Protein AF-A0A4P5WG19-F1 (afdb_monomer_lite)

Structure (mmCIF, N/CA/C/O backbone):
data_AF-A0A4P5WG19-F1
#
_entry.id   AF-A0A4P5WG19-F1
#
loop_
_atom_site.group_PDB
_atom_site.id
_atom_site.type_symbol
_atom_site.label_atom_id
_atom_site.label_alt_id
_atom_site.label_comp_id
_atom_site.label_asym_id
_atom_site.label_entity_id
_atom_site.label_seq_id
_atom_site.pdbx_PDB_ins_code
_atom_site.Cartn_x
_atom_site.Cartn_y
_atom_site.Cartn_z
_atom_site.occupancy
_atom_site.B_iso_or_equiv
_atom_site.auth_seq_id
_atom_site.auth_comp_id
_atom_site.auth_asym_id
_atom_site.auth_atom_id
_atom_site.pdbx_PDB_model_num
ATOM 1 N N . MET A 1 1 ? 30.926 12.205 -54.072 1.00 42.81 1 MET A N 1
ATOM 2 C CA . MET A 1 1 ? 29.839 12.740 -53.222 1.00 42.81 1 MET A CA 1
ATOM 3 C C . MET A 1 1 ? 28.863 11.606 -52.932 1.00 42.81 1 MET A C 1
ATOM 5 O O . MET A 1 1 ? 28.159 11.174 -53.834 1.00 42.81 1 MET A O 1
ATOM 9 N N . LYS A 1 2 ? 28.929 11.021 -51.731 1.00 54.84 2 LYS A N 1
ATOM 10 C CA . LYS A 1 2 ? 28.177 9.813 -51.356 1.00 54.84 2 LYS A CA 1
ATOM 11 C C . LYS A 1 2 ? 26.756 10.248 -50.985 1.00 54.84 2 LYS A C 1
ATOM 13 O O . LYS A 1 2 ? 26.586 10.967 -50.008 1.00 54.84 2 LYS A O 1
ATOM 18 N N . ARG A 1 3 ? 25.770 9.924 -51.824 1.00 61.50 3 ARG A N 1
ATOM 19 C CA . ARG A 1 3 ? 24.352 10.221 -51.578 1.00 61.50 3 ARG A CA 1
ATOM 20 C C . ARG A 1 3 ? 23.899 9.257 -50.487 1.00 61.50 3 ARG A C 1
ATOM 22 O O . ARG A 1 3 ? 23.795 8.066 -50.740 1.00 61.50 3 ARG A O 1
ATOM 29 N N . TRP A 1 4 ? 23.771 9.748 -49.263 1.00 62.88 4 TRP A N 1
ATOM 30 C CA . TRP A 1 4 ? 23.197 8.965 -48.177 1.00 62.88 4 TRP A CA 1
ATOM 31 C C . TRP A 1 4 ? 21.715 8.776 -48.505 1.00 62.88 4 TRP A C 1
ATOM 33 O O . TRP A 1 4 ? 21.042 9.759 -48.824 1.00 62.88 4 TRP A O 1
ATOM 43 N N . ASP A 1 5 ? 21.227 7.537 -48.485 1.00 72.00 5 ASP A N 1
ATOM 44 C CA . ASP A 1 5 ? 19.807 7.236 -48.660 1.00 72.00 5 ASP A CA 1
ATOM 45 C C . ASP A 1 5 ? 19.026 7.866 -47.500 1.00 72.00 5 ASP A C 1
ATOM 47 O O . ASP A 1 5 ? 18.9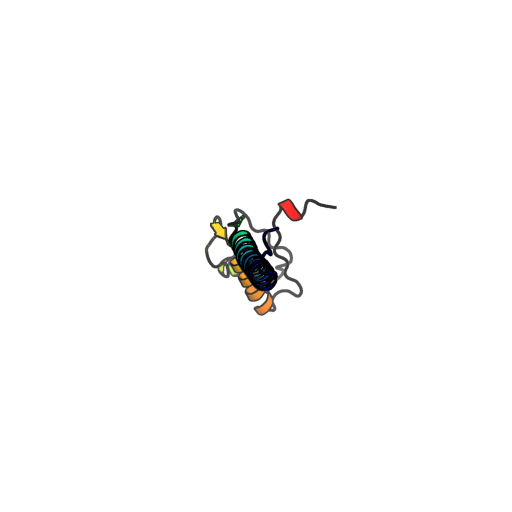17 7.309 -46.406 1.00 72.00 5 ASP A O 1
ATOM 51 N N . LEU A 1 6 ? 18.523 9.081 -47.741 1.00 68.44 6 LEU A N 1
ATOM 52 C CA . LEU A 1 6 ? 17.755 9.907 -46.802 1.00 68.44 6 LEU A CA 1
ATOM 53 C C . LEU A 1 6 ? 16.600 9.124 -46.167 1.00 68.44 6 LEU A C 1
ATOM 55 O O . LEU A 1 6 ? 16.294 9.313 -44.995 1.00 68.44 6 LEU A O 1
ATOM 59 N N . THR A 1 7 ? 16.004 8.201 -46.916 1.00 73.88 7 THR A N 1
ATOM 60 C CA . THR A 1 7 ? 14.947 7.297 -46.454 1.00 73.88 7 THR A CA 1
ATOM 61 C C . THR A 1 7 ? 15.424 6.333 -45.370 1.00 73.88 7 THR A C 1
ATOM 63 O O . THR A 1 7 ? 14.736 6.169 -44.366 1.00 73.88 7 THR A O 1
ATOM 66 N N . GLY A 1 8 ? 16.613 5.743 -45.516 1.00 76.19 8 GLY A N 1
ATOM 67 C CA . GLY A 1 8 ? 17.198 4.863 -44.501 1.00 76.19 8 GLY A CA 1
ATOM 68 C C . GLY A 1 8 ? 17.574 5.619 -43.228 1.00 76.19 8 GLY A C 1
ATOM 69 O O . GLY A 1 8 ? 17.374 5.117 -42.126 1.00 76.19 8 GLY A O 1
ATOM 70 N N . LEU A 1 9 ? 18.047 6.859 -43.378 1.00 79.94 9 LEU A N 1
ATOM 71 C CA . LEU A 1 9 ? 18.400 7.741 -42.263 1.00 79.94 9 LEU A CA 1
ATOM 72 C C . LEU A 1 9 ? 17.168 8.143 -41.439 1.00 79.94 9 LEU A C 1
ATOM 74 O O . LEU A 1 9 ? 17.205 8.101 -40.211 1.00 79.94 9 LEU A O 1
ATOM 78 N N . VAL A 1 10 ? 16.058 8.465 -42.111 1.00 81.19 10 VAL A N 1
ATOM 79 C CA . VAL A 1 10 ? 14.775 8.756 -41.453 1.00 81.19 10 VAL A CA 1
ATOM 80 C C . VAL A 1 10 ? 14.242 7.521 -40.729 1.00 81.19 10 VAL A C 1
ATOM 82 O O . VAL A 1 10 ? 13.840 7.624 -39.573 1.00 81.19 10 VAL A O 1
ATOM 85 N N . PHE A 1 11 ? 14.288 6.346 -41.361 1.00 81.06 11 PHE A N 1
ATOM 86 C CA . PHE A 1 11 ? 13.831 5.105 -40.732 1.00 81.06 11 PHE A CA 1
ATOM 87 C C . PHE A 1 11 ? 14.644 4.774 -39.474 1.00 81.06 11 PHE A C 1
ATOM 89 O O . PHE A 1 11 ? 14.073 4.458 -38.432 1.00 81.06 11 PHE A O 1
ATOM 96 N N . PHE A 1 12 ? 15.970 4.928 -39.541 1.00 82.06 12 PHE A N 1
ATOM 97 C CA . PHE A 1 12 ? 16.851 4.758 -38.386 1.00 82.06 12 PHE A CA 1
ATOM 98 C C . PHE A 1 12 ? 16.543 5.753 -37.269 1.00 82.06 12 PHE A C 1
ATOM 100 O O . PHE A 1 12 ? 16.487 5.349 -36.110 1.00 82.06 12 PHE A O 1
ATOM 107 N N . ALA A 1 13 ? 16.312 7.026 -37.600 1.00 83.75 13 ALA A N 1
ATOM 108 C CA . ALA A 1 13 ? 15.991 8.055 -36.617 1.00 83.75 13 ALA A CA 1
ATOM 109 C C . ALA A 1 13 ? 14.670 7.762 -35.888 1.00 83.75 13 ALA A C 1
ATOM 111 O O . ALA A 1 13 ? 14.618 7.855 -34.663 1.00 83.75 13 ALA A O 1
ATOM 112 N N . VAL A 1 14 ? 13.629 7.343 -36.617 1.00 84.06 14 VAL A N 1
ATOM 113 C CA . VAL A 1 14 ? 12.345 6.955 -36.010 1.00 84.06 14 VAL A CA 1
ATOM 114 C C . VAL A 1 14 ? 12.513 5.714 -35.135 1.00 84.06 14 VAL A C 1
ATOM 116 O O . VAL A 1 14 ? 12.040 5.704 -34.002 1.00 84.06 14 VAL A O 1
ATOM 119 N N . SER A 1 15 ? 13.242 4.699 -35.606 1.00 82.44 15 SER A N 1
ATOM 120 C CA . SER A 1 15 ? 13.474 3.478 -34.828 1.00 82.44 15 SER A CA 1
ATOM 121 C C . SER A 1 15 ? 14.252 3.752 -33.537 1.00 82.44 15 SER A C 1
ATOM 123 O O . SER A 1 15 ? 13.904 3.207 -32.491 1.00 82.44 15 SER A O 1
ATOM 125 N N . LEU A 1 16 ? 15.266 4.624 -33.585 1.00 84.62 16 LEU A N 1
ATOM 126 C CA . LEU A 1 16 ? 16.020 5.071 -32.409 1.00 84.62 16 LEU A CA 1
ATOM 127 C C . LEU A 1 16 ? 15.135 5.836 -31.426 1.00 84.62 16 LEU A C 1
ATOM 129 O O . LEU A 1 16 ? 15.219 5.607 -30.221 1.00 84.62 16 LEU A O 1
ATOM 133 N N . PHE A 1 17 ? 14.268 6.711 -31.935 1.00 83.44 17 PHE A N 1
ATOM 134 C CA . PHE A 1 17 ? 13.350 7.483 -31.107 1.00 83.44 17 PHE A CA 1
ATOM 135 C C . PHE A 1 17 ? 12.326 6.584 -30.402 1.00 83.44 17 PHE A C 1
ATOM 137 O O . PHE A 1 17 ? 12.104 6.721 -29.200 1.00 83.44 17 PHE A O 1
ATOM 144 N N . SER A 1 18 ? 11.761 5.605 -31.111 1.00 79.25 18 SER A N 1
ATOM 145 C CA . SER A 1 18 ? 10.862 4.614 -30.516 1.00 79.25 18 SER A CA 1
ATOM 146 C C . SER A 1 18 ? 11.571 3.720 -2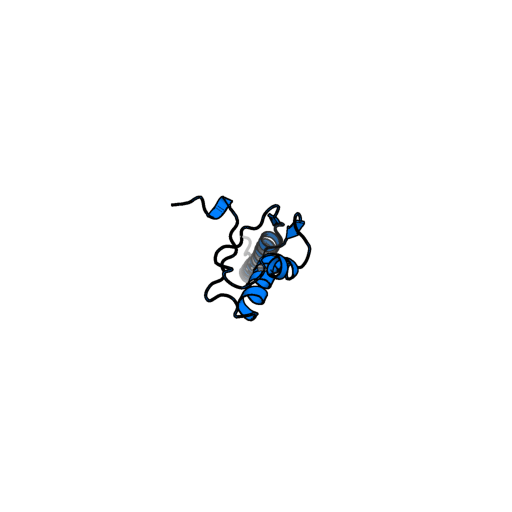9.495 1.00 79.25 18 SER A C 1
ATOM 148 O O . SER A 1 18 ? 11.007 3.466 -28.432 1.00 79.25 18 SER A O 1
ATOM 150 N N . LEU A 1 19 ? 12.809 3.281 -29.765 1.00 82.19 19 LEU A N 1
ATOM 151 C CA . LEU A 1 19 ? 13.593 2.510 -28.792 1.00 82.19 19 LEU A CA 1
ATOM 152 C C . LEU A 1 19 ? 13.883 3.316 -27.520 1.00 82.19 19 LEU A C 1
ATOM 154 O O . LEU A 1 19 ? 13.791 2.773 -26.421 1.00 82.19 19 LEU A O 1
ATOM 158 N N . TRP A 1 20 ? 14.205 4.605 -27.656 1.00 81.94 20 TRP A N 1
ATOM 159 C CA . TRP A 1 20 ? 14.412 5.486 -26.508 1.00 81.94 20 TRP A CA 1
ATOM 160 C C . TRP A 1 20 ? 13.124 5.619 -25.688 1.00 81.94 20 TRP A C 1
ATOM 162 O O . TRP A 1 20 ? 13.153 5.453 -24.471 1.00 81.94 20 TRP A O 1
ATOM 172 N N . PHE A 1 21 ? 11.979 5.831 -26.339 1.00 79.19 21 PHE A N 1
ATOM 173 C CA . PHE A 1 21 ? 10.702 5.978 -25.641 1.00 79.19 21 PHE A CA 1
ATOM 174 C C . PHE A 1 21 ? 10.344 4.739 -24.800 1.00 79.19 21 PHE A C 1
ATOM 176 O O . PHE A 1 21 ? 9.954 4.871 -23.643 1.00 79.19 21 PHE A O 1
ATOM 183 N N . VAL A 1 22 ? 10.569 3.532 -25.334 1.00 79.94 22 VAL A N 1
ATOM 184 C CA . VAL A 1 22 ? 10.359 2.273 -24.595 1.00 79.94 22 VAL A CA 1
ATOM 185 C C . VAL A 1 22 ? 11.309 2.151 -23.401 1.00 79.94 22 VAL A C 1
ATOM 187 O O . VAL A 1 22 ? 10.876 1.790 -22.306 1.00 79.94 22 VAL A O 1
ATOM 190 N N . ALA A 1 23 ? 12.589 2.484 -23.584 1.00 77.31 23 ALA A N 1
ATOM 191 C CA . ALA A 1 23 ? 13.562 2.466 -22.493 1.00 77.31 23 ALA A CA 1
ATOM 192 C C . ALA A 1 23 ? 13.184 3.446 -21.367 1.00 77.31 23 ALA A C 1
ATOM 194 O O . ALA A 1 23 ? 13.354 3.126 -20.191 1.00 77.31 23 ALA A O 1
ATOM 195 N N . LEU A 1 24 ? 12.620 4.608 -21.716 1.00 73.75 24 LEU A N 1
ATOM 196 C CA . LEU A 1 24 ? 12.152 5.602 -20.751 1.00 73.75 24 LEU A CA 1
ATOM 197 C C . LEU A 1 24 ? 10.943 5.098 -19.945 1.00 73.75 24 LEU A C 1
ATOM 199 O O . LEU A 1 24 ? 10.926 5.242 -18.725 1.00 73.75 24 LEU A O 1
ATOM 203 N N . SER A 1 25 ? 9.975 4.437 -20.590 1.00 71.50 25 SER A N 1
ATOM 204 C CA . SER A 1 25 ? 8.813 3.857 -19.895 1.00 71.50 25 SER A CA 1
ATOM 205 C C . SER A 1 25 ? 9.192 2.745 -18.909 1.00 71.50 25 SER A C 1
ATOM 207 O O . SER A 1 25 ? 8.581 2.615 -17.847 1.00 71.50 25 SER A O 1
ATOM 209 N N . TRP A 1 26 ? 10.210 1.940 -19.229 1.00 70.50 26 TRP A N 1
ATOM 210 C CA . TRP A 1 26 ? 10.733 0.939 -18.292 1.00 70.50 26 TRP A CA 1
ATOM 211 C C . TRP A 1 26 ? 11.486 1.567 -17.117 1.00 70.50 26 TRP A C 1
ATOM 213 O O . TRP A 1 26 ? 11.387 1.057 -16.002 1.00 70.50 26 TRP A O 1
ATOM 223 N N . ALA A 1 27 ? 12.196 2.676 -17.339 1.00 67.06 27 ALA A N 1
ATOM 224 C CA . ALA A 1 27 ? 12.884 3.399 -16.274 1.00 67.06 27 ALA A CA 1
ATOM 225 C C . ALA A 1 27 ? 11.903 3.996 -15.250 1.00 67.06 27 ALA A C 1
ATOM 227 O O . ALA A 1 27 ? 12.142 3.860 -14.052 1.00 67.06 27 ALA A O 1
ATOM 228 N N . GLU A 1 28 ? 10.776 4.571 -15.692 1.00 61.41 28 GLU A N 1
ATOM 229 C CA . GLU A 1 28 ? 9.721 5.018 -14.768 1.00 61.41 28 GLU A CA 1
ATOM 230 C C . GLU A 1 28 ? 9.191 3.852 -13.928 1.00 61.41 28 GLU A C 1
ATOM 232 O O . GLU A 1 28 ? 9.205 3.930 -12.702 1.00 61.41 28 GLU A O 1
ATOM 237 N N . SER A 1 29 ? 8.826 2.730 -14.562 1.00 60.41 29 SER A N 1
ATOM 238 C CA . SER A 1 29 ? 8.314 1.552 -13.840 1.00 60.41 29 SER A CA 1
ATOM 239 C C . SER A 1 29 ? 9.300 1.021 -12.790 1.00 60.41 29 SER A C 1
ATOM 241 O O . SER A 1 29 ? 8.885 0.546 -11.731 1.00 60.41 29 SER A O 1
ATOM 243 N N . ALA A 1 30 ? 10.606 1.112 -13.060 1.00 60.84 30 ALA A N 1
ATOM 244 C CA . ALA A 1 30 ? 11.646 0.735 -12.108 1.00 60.84 30 ALA A CA 1
ATOM 245 C C . ALA A 1 30 ? 11.747 1.709 -10.919 1.00 60.84 30 ALA A C 1
ATOM 247 O O . ALA A 1 30 ? 11.993 1.263 -9.799 1.00 60.84 30 ALA A O 1
ATOM 248 N N . GLU A 1 31 ? 11.504 3.009 -11.118 1.00 58.81 31 GLU A N 1
ATOM 249 C CA . GLU A 1 31 ? 11.411 3.970 -10.010 1.00 58.81 31 GLU A CA 1
ATOM 250 C C . GLU A 1 31 ? 10.212 3.687 -9.094 1.00 58.81 31 GLU A C 1
ATOM 252 O O . GLU A 1 31 ? 10.337 3.763 -7.867 1.00 58.81 31 GLU A O 1
ATOM 257 N N . GLN A 1 32 ? 9.058 3.299 -9.649 1.00 59.09 32 GLN A N 1
ATOM 258 C CA . GLN A 1 32 ? 7.891 2.933 -8.832 1.00 59.09 32 GLN A CA 1
ATOM 259 C C . GLN A 1 32 ? 8.074 1.621 -8.051 1.00 59.09 32 GLN A C 1
ATOM 261 O O . GLN A 1 32 ? 7.398 1.407 -7.042 1.00 59.09 32 GLN A O 1
ATOM 266 N N . ALA A 1 33 ? 9.013 0.768 -8.470 1.00 61.94 33 ALA A N 1
ATOM 267 C CA . ALA A 1 33 ? 9.416 -0.432 -7.740 1.00 61.94 33 ALA A CA 1
ATOM 268 C C . ALA A 1 33 ? 10.412 -0.148 -6.598 1.00 61.94 33 ALA A C 1
ATOM 270 O O . ALA A 1 33 ? 10.918 -1.086 -5.976 1.00 61.94 33 ALA A O 1
ATOM 271 N N . SER A 1 34 ? 10.702 1.123 -6.301 1.00 68.69 34 SER A N 1
ATOM 272 C CA . SER A 1 34 ? 11.501 1.483 -5.133 1.00 68.69 34 SER A CA 1
ATOM 273 C C . SER A 1 34 ? 10.837 0.991 -3.841 1.00 68.69 34 SER A C 1
ATOM 275 O O . SER A 1 34 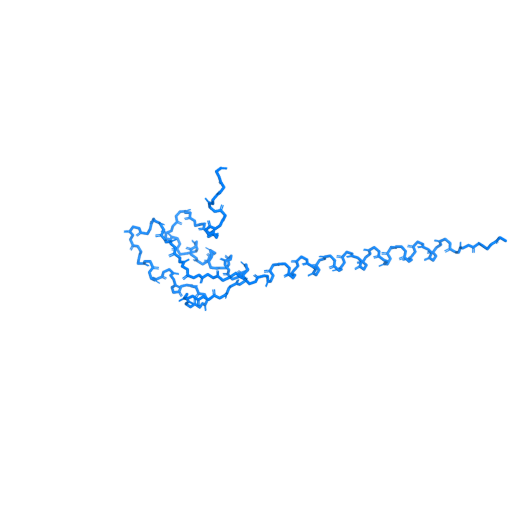? 9.657 1.223 -3.569 1.00 68.69 34 SER A O 1
ATOM 277 N N . LEU A 1 35 ? 11.618 0.255 -3.050 1.00 75.12 35 LEU A N 1
ATOM 278 C CA . LEU A 1 35 ? 11.188 -0.281 -1.766 1.00 75.12 35 LEU A CA 1
ATOM 279 C C . LEU A 1 35 ? 11.299 0.802 -0.689 1.00 75.12 35 LEU A C 1
ATOM 281 O O . LEU A 1 35 ? 12.357 1.390 -0.460 1.00 75.12 35 LEU A O 1
ATOM 285 N N . LEU A 1 36 ? 10.188 1.060 -0.013 1.00 76.50 36 LEU A N 1
ATOM 286 C CA . LEU A 1 36 ? 10.057 1.975 1.106 1.00 76.50 36 LEU A CA 1
ATOM 287 C C . LEU A 1 36 ? 10.031 1.157 2.397 1.00 76.50 36 LEU A C 1
ATOM 289 O O . LEU A 1 36 ? 9.058 0.460 2.682 1.00 76.50 36 LEU A O 1
ATOM 293 N N . ARG A 1 37 ? 11.086 1.267 3.204 1.00 76.19 37 ARG A N 1
ATOM 294 C CA . ARG A 1 37 ? 11.093 0.703 4.556 1.00 76.19 37 ARG A CA 1
ATOM 295 C C . ARG A 1 37 ? 10.184 1.526 5.460 1.00 76.19 37 ARG A C 1
ATOM 297 O O . ARG A 1 37 ? 10.404 2.729 5.622 1.00 76.19 37 ARG A O 1
ATOM 304 N N . ILE A 1 38 ? 9.180 0.886 6.047 1.00 77.19 38 ILE A N 1
ATOM 305 C CA . ILE A 1 38 ? 8.272 1.504 7.015 1.00 77.19 38 ILE A CA 1
ATOM 306 C C . ILE A 1 38 ? 8.487 0.825 8.359 1.00 77.19 38 ILE A C 1
ATOM 308 O O . ILE A 1 38 ? 8.264 -0.376 8.507 1.00 77.19 38 ILE A O 1
ATOM 312 N N . GLU A 1 39 ? 8.936 1.605 9.339 1.00 75.06 39 GLU A N 1
ATOM 313 C CA . GLU A 1 39 ? 9.204 1.101 10.690 1.00 75.06 39 GLU A CA 1
ATOM 314 C C . GLU A 1 39 ? 8.069 1.407 11.661 1.00 75.06 39 GLU A C 1
ATOM 316 O O . GLU A 1 39 ? 7.748 0.586 12.513 1.00 75.06 39 GLU A O 1
ATOM 321 N N . HIS A 1 40 ? 7.448 2.575 11.507 1.00 67.50 40 HIS A N 1
ATOM 322 C CA . HIS A 1 40 ? 6.407 3.066 12.396 1.00 67.50 40 HIS A CA 1
ATOM 323 C C . HIS A 1 40 ? 5.262 3.658 11.581 1.00 67.50 40 HIS A C 1
ATOM 325 O O . HIS A 1 40 ? 5.476 4.289 10.545 1.00 67.50 40 HIS A O 1
ATOM 331 N N . SER A 1 41 ? 4.050 3.475 12.087 1.00 70.00 41 SER A N 1
ATOM 332 C CA . SER A 1 41 ? 2.826 4.080 11.570 1.00 70.00 41 SER A CA 1
ATOM 333 C C . SER A 1 41 ? 2.178 4.907 12.671 1.00 70.00 41 SER A C 1
ATOM 335 O O . SER A 1 41 ? 1.945 4.386 13.763 1.00 70.00 41 SER A O 1
ATOM 337 N N . ASP A 1 42 ? 1.850 6.160 12.374 1.00 69.38 42 ASP A N 1
ATOM 338 C CA . ASP A 1 42 ? 1.019 6.997 13.237 1.00 69.38 42 ASP A CA 1
ATOM 339 C C . ASP A 1 42 ? -0.384 7.102 12.631 1.00 69.38 42 ASP A C 1
ATOM 341 O O . ASP A 1 42 ? -0.539 7.454 11.461 1.00 69.38 42 ASP A O 1
ATOM 345 N N . ILE A 1 43 ? -1.406 6.753 13.412 1.00 72.19 43 ILE A N 1
ATOM 346 C CA . ILE A 1 43 ? -2.804 6.784 12.976 1.00 72.19 43 ILE A CA 1
ATOM 347 C C . ILE A 1 43 ? -3.518 7.865 13.778 1.00 72.19 43 ILE A C 1
ATOM 349 O O . ILE A 1 43 ? -3.868 7.678 14.944 1.00 72.19 43 ILE A O 1
ATOM 353 N N . GLN A 1 44 ? -3.786 8.990 13.123 1.00 67.94 44 GLN A N 1
ATOM 354 C CA . GLN A 1 44 ? -4.513 10.110 13.712 1.00 67.94 44 GLN A CA 1
ATOM 355 C C . GLN A 1 44 ? -5.999 10.060 13.326 1.00 67.94 44 GLN A C 1
ATOM 357 O O . GLN A 1 44 ? -6.360 9.680 12.216 1.00 67.94 44 GLN A O 1
ATOM 362 N N . GLY A 1 45 ? -6.888 10.452 14.244 1.00 66.62 45 GLY A N 1
ATOM 363 C CA . GLY A 1 45 ? -8.328 10.575 13.964 1.00 66.62 45 GLY A CA 1
ATOM 364 C C . GLY A 1 45 ? -9.169 9.302 14.144 1.00 66.62 45 GLY A C 1
ATOM 365 O O . GLY A 1 45 ? -10.384 9.350 13.948 1.00 66.62 45 GLY A O 1
ATOM 366 N N . ALA A 1 46 ? -8.587 8.187 14.592 1.00 63.12 46 ALA A N 1
ATOM 367 C CA . ALA A 1 46 ? -9.316 6.958 14.917 1.00 63.12 46 ALA A CA 1
ATOM 368 C C . ALA A 1 46 ? -10.113 7.089 16.238 1.00 63.12 46 ALA A C 1
ATOM 370 O O . ALA A 1 46 ? -9.752 6.536 17.270 1.00 63.12 46 ALA A O 1
ATOM 371 N N . LYS A 1 47 ? -11.221 7.847 16.229 1.00 59.22 47 LYS A N 1
ATOM 372 C CA . LYS A 1 47 ? -12.071 8.063 17.424 1.00 59.22 47 LYS A CA 1
ATOM 373 C C . LYS A 1 47 ? -12.831 6.812 17.891 1.00 59.22 47 LYS A C 1
ATOM 375 O O . LYS A 1 47 ? -13.197 6.736 19.060 1.00 59.22 47 LYS A O 1
ATOM 380 N N . ARG A 1 48 ? -13.145 5.878 16.984 1.00 57.53 48 ARG A N 1
ATOM 381 C CA . ARG A 1 48 ? -13.975 4.681 17.255 1.00 57.53 48 ARG A CA 1
ATOM 382 C C . ARG A 1 48 ? -13.392 3.361 16.743 1.00 57.53 48 ARG A C 1
ATOM 384 O O . ARG A 1 48 ? -13.927 2.306 17.070 1.00 57.53 48 ARG A O 1
ATOM 391 N N . THR A 1 49 ? -12.312 3.412 15.973 1.00 61.09 49 THR A N 1
ATOM 392 C CA . THR A 1 49 ? -11.684 2.238 15.356 1.00 61.09 49 THR A CA 1
ATOM 393 C C . THR A 1 49 ? -10.397 1.925 16.103 1.00 61.09 49 THR A C 1
ATOM 395 O O . THR A 1 49 ? -9.620 2.836 16.375 1.00 61.09 49 THR A O 1
ATOM 398 N N . ARG A 1 50 ? -10.151 0.654 16.438 1.00 66.44 50 ARG A N 1
ATOM 399 C CA . ARG A 1 50 ? -8.853 0.248 16.992 1.00 66.44 50 ARG A CA 1
ATOM 400 C C . ARG A 1 50 ? -7.786 0.424 15.917 1.00 66.44 50 ARG A C 1
ATOM 402 O O . ARG A 1 50 ? -7.924 -0.151 14.842 1.00 66.44 50 ARG A O 1
ATOM 409 N N . SER A 1 51 ? -6.744 1.192 16.219 1.00 69.56 51 SER A N 1
ATOM 410 C CA . SER A 1 51 ? -5.610 1.430 15.320 1.00 69.56 51 SER A CA 1
ATOM 411 C C . SER A 1 51 ? -4.992 0.122 14.814 1.00 69.56 51 SER A C 1
ATOM 413 O O . SER A 1 51 ? -4.673 0.016 13.635 1.00 69.56 51 SER A O 1
ATOM 415 N N . ASP A 1 52 ? -4.950 -0.906 15.662 1.00 70.81 52 ASP A N 1
ATOM 416 C CA . ASP A 1 52 ? -4.445 -2.241 15.317 1.00 70.81 52 ASP A CA 1
ATOM 417 C C . ASP A 1 52 ? -5.213 -2.886 14.154 1.00 70.81 52 ASP A C 1
ATOM 419 O O . ASP A 1 52 ? -4.609 -3.443 13.245 1.00 70.81 52 ASP A O 1
ATOM 423 N N . ALA A 1 53 ? -6.539 -2.714 14.104 1.00 76.94 53 ALA A N 1
ATOM 424 C CA . ALA A 1 53 ? -7.368 -3.277 13.034 1.00 76.94 53 ALA A CA 1
ATOM 425 C C . ALA A 1 53 ? -7.106 -2.621 11.667 1.00 76.94 53 ALA A C 1
ATOM 427 O O . ALA A 1 53 ? -7.450 -3.180 10.629 1.00 76.94 53 ALA A O 1
ATOM 428 N N . ILE A 1 54 ? -6.528 -1.417 11.654 1.00 78.62 54 ILE A N 1
ATOM 429 C CA . ILE A 1 54 ? -6.112 -0.738 10.424 1.00 78.62 54 ILE A CA 1
ATOM 430 C C . ILE A 1 54 ? -4.752 -1.275 9.982 1.00 78.62 54 ILE A C 1
ATOM 432 O O . ILE A 1 54 ? -4.538 -1.464 8.789 1.00 78.62 54 ILE A O 1
ATOM 436 N N . LEU A 1 55 ? -3.855 -1.565 10.929 1.00 80.31 55 LEU A N 1
ATOM 437 C CA . LEU A 1 55 ? -2.558 -2.178 10.640 1.00 80.31 55 LEU A CA 1
ATOM 438 C C . LEU A 1 55 ? -2.703 -3.598 10.091 1.00 80.31 55 LEU A C 1
ATOM 440 O O . LEU A 1 55 ? -1.932 -3.977 9.217 1.00 80.31 55 LEU A O 1
ATOM 444 N N . ASP A 1 56 ? -3.740 -4.330 10.496 1.00 82.00 56 ASP A N 1
ATOM 445 C CA . ASP A 1 56 ? -4.072 -5.648 9.938 1.00 82.00 56 ASP A CA 1
ATOM 446 C C . ASP A 1 56 ? -4.415 -5.615 8.434 1.00 82.00 56 ASP A C 1
ATOM 448 O O . ASP A 1 56 ? -4.400 -6.647 7.764 1.00 82.00 56 ASP A O 1
ATOM 452 N N . LEU A 1 57 ? -4.730 -4.440 7.874 1.00 82.12 57 LEU A N 1
ATOM 453 C CA . LEU A 1 57 ? -4.998 -4.284 6.439 1.00 82.12 57 LEU A CA 1
ATOM 454 C C . LEU A 1 57 ? -3.720 -4.160 5.612 1.00 82.12 57 LEU A C 1
ATOM 456 O O . LEU A 1 57 ? -3.788 -4.231 4.377 1.00 82.12 57 LEU A O 1
ATOM 460 N N . LEU A 1 58 ? -2.579 -3.930 6.268 1.00 83.12 58 LEU A N 1
ATOM 461 C CA . LEU A 1 58 ? -1.293 -3.934 5.596 1.00 83.12 58 LEU A CA 1
ATOM 462 C C . LEU A 1 58 ? -1.043 -5.326 5.003 1.00 83.12 58 LEU A C 1
ATOM 464 O O . LEU A 1 58 ? -1.409 -6.340 5.598 1.00 83.12 58 LEU A O 1
ATOM 468 N N . PRO A 1 59 ? -0.384 -5.412 3.836 1.00 80.06 59 PRO A N 1
ATOM 469 C CA . PRO A 1 59 ? -0.071 -6.706 3.240 1.00 80.06 59 PRO A CA 1
ATOM 470 C C . PRO A 1 59 ? 0.869 -7.557 4.112 1.00 80.06 59 PRO A C 1
ATOM 472 O O . PRO A 1 59 ? 0.948 -8.769 3.926 1.00 80.06 59 PRO A O 1
ATOM 475 N N . ARG A 1 60 ? 1.591 -6.932 5.048 1.00 84.62 60 ARG A N 1
ATOM 476 C CA . ARG A 1 60 ? 2.475 -7.565 6.031 1.00 84.62 60 ARG A CA 1
ATOM 477 C C . ARG A 1 60 ? 2.531 -6.701 7.300 1.00 84.62 60 ARG A C 1
ATOM 479 O O . ARG A 1 60 ? 2.172 -5.530 7.235 1.00 84.62 60 ARG A O 1
ATOM 486 N N . PRO A 1 61 ? 2.928 -7.245 8.460 1.00 82.62 61 PRO A N 1
ATOM 487 C CA . PRO A 1 61 ? 3.087 -6.445 9.670 1.00 82.62 61 PRO A CA 1
ATOM 488 C C . PRO A 1 61 ? 4.326 -5.542 9.586 1.00 82.62 61 PRO A C 1
ATOM 490 O O . PRO A 1 61 ? 5.294 -5.846 8.889 1.00 82.62 61 PRO A O 1
ATOM 493 N N . LEU A 1 62 ? 4.299 -4.429 10.320 1.00 81.56 62 LEU A N 1
ATOM 494 C CA . LEU 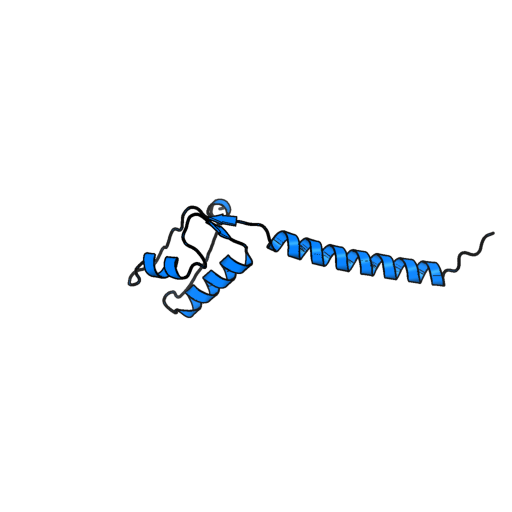A 1 62 ? 5.467 -3.566 10.512 1.00 81.56 62 LEU A CA 1
ATOM 495 C C . LEU A 1 62 ? 6.440 -4.189 11.532 1.00 81.56 62 LEU A C 1
ATOM 497 O O . LEU A 1 62 ? 5.981 -4.849 12.468 1.00 81.56 62 LEU A O 1
ATOM 501 N N . PRO A 1 63 ? 7.760 -3.954 11.415 1.00 83.00 63 PRO A N 1
ATOM 502 C CA . PRO A 1 63 ? 8.449 -3.209 10.357 1.00 83.00 63 PRO A CA 1
ATOM 503 C C . PRO A 1 63 ? 8.670 -4.054 9.090 1.00 83.00 63 PRO A C 1
ATOM 505 O O . PRO A 1 63 ? 9.063 -5.217 9.174 1.00 83.00 63 PRO A O 1
ATOM 508 N N . ALA A 1 64 ? 8.468 -3.460 7.911 1.00 85.06 64 ALA A N 1
ATOM 509 C CA . ALA A 1 64 ? 8.691 -4.137 6.630 1.00 85.06 64 ALA A CA 1
ATOM 510 C C . ALA A 1 64 ? 8.972 -3.154 5.482 1.00 85.06 64 ALA A C 1
ATOM 512 O O . ALA A 1 64 ? 8.690 -1.958 5.577 1.00 85.06 64 ALA A O 1
ATOM 513 N N . ASP A 1 65 ? 9.516 -3.680 4.385 1.00 83.88 65 ASP A N 1
ATOM 514 C CA . ASP A 1 65 ? 9.693 -2.946 3.132 1.00 83.88 65 ASP A CA 1
ATOM 515 C C . ASP A 1 65 ? 8.423 -3.051 2.289 1.00 83.88 65 ASP A C 1
ATOM 517 O O . ASP A 1 65 ? 7.853 -4.134 2.194 1.00 83.88 65 ASP A O 1
ATOM 521 N N . TYR A 1 66 ? 7.986 -1.962 1.660 1.00 83.12 66 TYR A N 1
ATOM 522 C CA . TYR A 1 66 ? 6.795 -1.905 0.807 1.00 83.12 66 TYR A CA 1
ATOM 523 C C . TYR A 1 66 ? 7.089 -1.176 -0.493 1.00 83.12 66 TYR A C 1
ATOM 525 O O . TYR A 1 66 ? 7.817 -0.192 -0.513 1.00 83.12 66 TYR A O 1
ATOM 533 N N . THR A 1 67 ? 6.483 -1.620 -1.580 1.00 84.50 67 THR A N 1
ATOM 534 C CA . THR A 1 67 ? 6.462 -0.868 -2.837 1.00 84.50 67 THR A CA 1
ATOM 535 C C . THR A 1 67 ? 5.453 0.275 -2.760 1.00 84.50 67 THR A C 1
ATOM 537 O O . THR A 1 67 ? 4.470 0.210 -2.017 1.00 84.50 67 THR A O 1
ATOM 540 N N . GLN A 1 68 ? 5.634 1.306 -3.586 1.00 81.94 68 GLN A N 1
ATOM 541 C CA . GLN A 1 68 ? 4.670 2.406 -3.675 1.00 81.94 68 GLN A CA 1
ATOM 542 C C . GLN A 1 68 ? 3.260 1.915 -4.053 1.00 81.94 68 GLN A C 1
ATOM 544 O O . GLN A 1 68 ? 2.264 2.416 -3.531 1.00 81.94 68 GLN A O 1
ATOM 549 N N . ALA A 1 69 ? 3.170 0.895 -4.911 1.00 80.94 69 ALA A N 1
ATOM 550 C CA . ALA A 1 69 ? 1.905 0.274 -5.298 1.00 80.94 69 ALA A CA 1
ATOM 551 C C . ALA A 1 69 ? 1.191 -0.394 -4.110 1.00 80.94 69 ALA A C 1
ATOM 553 O O . ALA A 1 69 ? -0.021 -0.248 -3.956 1.00 80.94 69 ALA A O 1
ATOM 554 N N . GLU A 1 70 ? 1.930 -1.087 -3.238 1.00 83.88 70 GLU A N 1
ATOM 555 C CA . GLU A 1 70 ? 1.366 -1.688 -2.022 1.00 83.88 70 GLU A CA 1
ATOM 556 C C . GLU A 1 70 ? 0.833 -0.623 -1.054 1.00 83.88 70 GLU A C 1
ATOM 558 O O . GLU A 1 70 ? -0.210 -0.830 -0.434 1.00 83.88 70 GLU A O 1
ATOM 563 N N . ILE A 1 71 ? 1.499 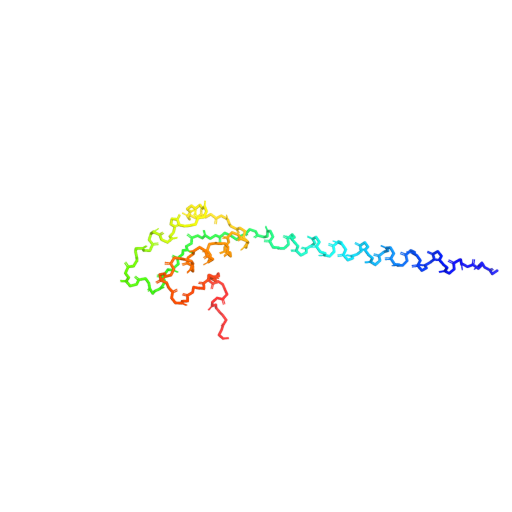0.532 -0.958 1.00 84.25 71 ILE A N 1
ATOM 564 C CA . ILE A 1 71 ? 1.045 1.653 -0.123 1.00 84.25 71 ILE A CA 1
ATOM 565 C C . ILE A 1 71 ? -0.224 2.303 -0.678 1.00 84.25 71 ILE A C 1
ATOM 567 O O . ILE A 1 71 ? -1.165 2.551 0.078 1.00 84.25 71 ILE A O 1
ATOM 571 N N . GLN A 1 72 ? -0.297 2.526 -1.991 1.00 83.81 72 GLN A N 1
ATOM 572 C CA . GLN A 1 72 ? -1.510 3.040 -2.640 1.00 83.81 72 GLN A CA 1
ATOM 573 C C . GLN A 1 72 ? -2.692 2.077 -2.483 1.00 83.81 72 GLN A C 1
ATOM 575 O O . GLN A 1 72 ? -3.823 2.491 -2.226 1.00 83.81 72 GLN A O 1
ATOM 580 N N . GLU A 1 73 ? -2.434 0.778 -2.605 1.00 85.88 73 GLU A N 1
ATOM 581 C CA . GLU A 1 73 ? -3.443 -0.255 -2.408 1.00 85.88 73 GLU A CA 1
ATOM 582 C C . GLU A 1 73 ? -3.932 -0.300 -0.953 1.00 85.88 73 GLU A C 1
ATOM 584 O O . GLU A 1 73 ? -5.135 -0.418 -0.706 1.00 85.88 73 GLU A O 1
ATOM 589 N N . PHE A 1 74 ? -3.029 -0.152 0.018 1.00 85.75 74 PHE A N 1
ATOM 590 C CA . PHE A 1 74 ? -3.398 -0.000 1.422 1.00 85.75 74 PHE A CA 1
ATOM 591 C C . PHE A 1 74 ? -4.281 1.236 1.643 1.00 85.75 74 PHE A C 1
ATOM 593 O O . PHE A 1 74 ? -5.357 1.115 2.229 1.00 85.75 74 PHE A O 1
ATOM 600 N N . GLU A 1 75 ? -3.902 2.400 1.106 1.00 84.31 75 GLU A N 1
ATOM 601 C CA . GLU A 1 75 ? -4.718 3.619 1.183 1.00 84.31 75 GLU A CA 1
ATOM 602 C C . GLU A 1 75 ? -6.125 3.388 0.608 1.00 84.31 75 GLU A C 1
ATOM 604 O O . GLU A 1 75 ? -7.132 3.751 1.227 1.00 84.31 75 GLU A O 1
ATOM 609 N N . ARG A 1 76 ? -6.214 2.717 -0.547 1.00 83.50 76 ARG A N 1
ATOM 610 C CA . ARG A 1 76 ? -7.486 2.357 -1.186 1.00 83.50 76 ARG A CA 1
ATOM 611 C C . ARG A 1 76 ? -8.342 1.463 -0.287 1.00 83.50 76 ARG A C 1
ATOM 613 O O . ARG A 1 76 ? -9.548 1.689 -0.180 1.00 83.50 76 ARG A O 1
ATOM 620 N N . ARG A 1 77 ? -7.750 0.464 0.375 1.00 85.81 77 ARG A N 1
ATOM 621 C CA . ARG A 1 77 ? -8.460 -0.427 1.312 1.00 85.81 77 ARG A CA 1
ATOM 622 C C . ARG A 1 77 ? -8.976 0.326 2.530 1.00 85.81 77 ARG A C 1
ATOM 624 O O . ARG A 1 77 ? -10.146 0.178 2.869 1.00 85.81 77 ARG A O 1
ATOM 631 N N . VAL A 1 78 ? -8.144 1.169 3.141 1.00 81.88 78 VAL A N 1
ATOM 632 C CA . VAL A 1 78 ? -8.539 1.984 4.299 1.00 81.88 78 VAL A CA 1
ATOM 633 C C . VAL A 1 78 ? -9.679 2.938 3.928 1.00 81.88 78 VAL A C 1
ATOM 635 O O . VAL A 1 78 ? -10.654 3.052 4.669 1.00 81.88 78 VAL A O 1
ATOM 638 N N . ARG A 1 79 ? -9.618 3.564 2.747 1.00 81.50 79 ARG A N 1
ATOM 639 C CA . ARG A 1 79 ? -10.692 4.422 2.225 1.00 81.50 79 ARG A CA 1
ATOM 640 C C . ARG A 1 79 ? -11.997 3.650 2.001 1.00 81.50 79 ARG A C 1
ATOM 642 O O . ARG A 1 79 ? -13.070 4.133 2.358 1.00 81.50 79 ARG A O 1
ATOM 649 N N . ASN A 1 80 ? -11.909 2.435 1.463 1.00 82.62 80 ASN A N 1
ATOM 650 C CA . ASN A 1 80 ? -13.070 1.579 1.211 1.00 82.62 80 ASN A CA 1
ATOM 651 C C . ASN A 1 80 ? -13.773 1.091 2.481 1.00 82.62 80 ASN A C 1
ATOM 653 O O . ASN A 1 80 ? -14.937 0.710 2.407 1.00 82.62 80 ASN A O 1
ATOM 657 N N . LEU A 1 81 ? -13.113 1.120 3.639 1.00 76.94 81 LEU A N 1
ATOM 658 C CA . LEU A 1 81 ? -13.771 0.802 4.904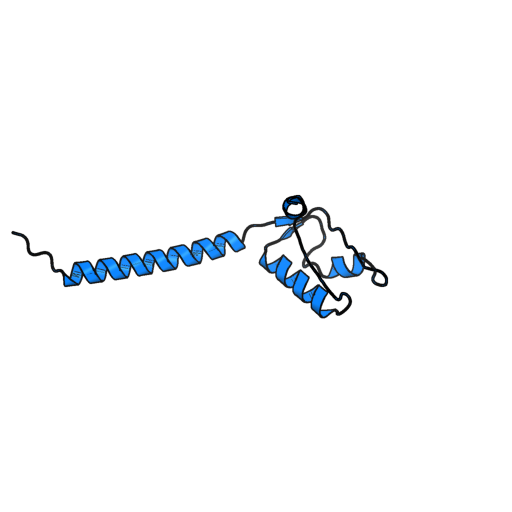 1.00 76.94 81 LEU A CA 1
ATOM 659 C C . LEU A 1 81 ? -14.752 1.893 5.354 1.00 76.94 81 LEU A C 1
ATOM 661 O O . LEU A 1 81 ? -15.502 1.668 6.299 1.00 76.94 81 LEU A O 1
ATOM 665 N N . SER A 1 82 ? -14.746 3.068 4.708 1.00 69.31 82 SER A N 1
ATOM 666 C CA . SER A 1 82 ? -15.603 4.216 5.050 1.00 69.31 82 SER A CA 1
ATOM 667 C C . SER A 1 82 ? -15.517 4.629 6.529 1.00 69.31 82 SER A C 1
ATOM 669 O O . SER A 1 82 ? -16.421 5.267 7.059 1.00 69.31 82 SER A O 1
ATOM 671 N N . LEU A 1 83 ? -14.416 4.270 7.200 1.00 69.50 83 LEU A N 1
ATOM 672 C CA . LEU A 1 83 ? -14.141 4.615 8.598 1.00 69.50 83 LEU A CA 1
ATOM 673 C C . LEU A 1 83 ? -13.595 6.042 8.743 1.00 69.50 83 LEU A C 1
ATOM 675 O O . LEU A 1 83 ? -13.604 6.589 9.844 1.00 69.50 83 LEU A O 1
ATOM 679 N N . PHE A 1 84 ? -13.116 6.626 7.641 1.00 69.56 84 PHE A N 1
ATOM 680 C CA . PHE A 1 84 ? -12.441 7.917 7.597 1.00 69.56 84 PHE A CA 1
ATOM 681 C C . PHE A 1 84 ? -12.933 8.746 6.412 1.00 69.56 84 PHE A C 1
ATOM 683 O O . PHE A 1 84 ? -12.993 8.247 5.290 1.00 69.56 84 PHE A O 1
ATOM 690 N N . ASP A 1 85 ? -13.207 10.031 6.648 1.00 65.44 85 ASP A N 1
ATOM 691 C CA . ASP A 1 85 ? -13.565 10.984 5.588 1.00 65.44 85 ASP A CA 1
ATOM 692 C C . ASP A 1 85 ? -12.367 11.324 4.684 1.00 65.44 85 ASP A C 1
ATOM 694 O O . ASP A 1 85 ? -12.529 11.668 3.512 1.00 65.44 85 ASP A O 1
ATOM 698 N N . ARG A 1 86 ? -11.144 11.246 5.227 1.00 64.94 86 ARG A N 1
ATOM 699 C CA . ARG A 1 86 ? -9.883 11.475 4.510 1.00 64.94 86 ARG A CA 1
ATOM 700 C C . ARG A 1 86 ? -8.814 10.513 5.006 1.00 64.94 86 ARG A C 1
ATOM 702 O O . ARG A 1 86 ? -8.663 10.325 6.209 1.00 64.94 86 ARG A O 1
ATOM 709 N N . VAL A 1 87 ? -8.063 9.946 4.067 1.00 67.19 87 VAL A N 1
ATOM 710 C CA . VAL A 1 87 ? -6.928 9.059 4.330 1.00 67.19 87 VAL A CA 1
ATOM 711 C C . VAL A 1 87 ? -5.752 9.594 3.529 1.00 67.19 87 VAL A C 1
ATOM 713 O O . VAL A 1 87 ? -5.881 9.783 2.322 1.00 67.19 87 VAL A O 1
ATOM 716 N N . THR A 1 88 ? -4.634 9.840 4.205 1.00 67.62 88 THR A N 1
ATOM 717 C CA . THR A 1 88 ? -3.371 10.236 3.581 1.00 67.62 88 THR A CA 1
ATOM 718 C C . THR A 1 88 ? -2.282 9.355 4.164 1.00 67.62 88 THR A C 1
ATOM 720 O O . THR A 1 88 ? -2.123 9.313 5.383 1.00 67.62 88 THR A O 1
ATOM 723 N N . VAL A 1 89 ? -1.529 8.667 3.308 1.00 70.44 89 VAL A N 1
ATOM 724 C CA . VAL A 1 89 ? -0.333 7.931 3.722 1.00 70.44 89 VAL A CA 1
ATOM 725 C C . VAL A 1 89 ? 0.880 8.711 3.238 1.00 70.44 89 VAL A C 1
ATOM 727 O O . VAL A 1 89 ? 1.056 8.912 2.040 1.00 70.44 89 VAL A O 1
ATOM 730 N N . ALA A 1 90 ? 1.692 9.190 4.174 1.00 68.44 90 ALA A N 1
ATOM 731 C CA . ALA A 1 90 ? 2.880 9.980 3.882 1.00 68.44 90 ALA A CA 1
ATOM 732 C C . ALA A 1 90 ? 4.086 9.406 4.620 1.00 68.44 90 ALA A C 1
ATOM 734 O O . ALA A 1 90 ? 3.970 8.906 5.742 1.00 68.44 90 ALA A O 1
ATOM 735 N N . ARG A 1 91 ? 5.265 9.511 4.006 1.00 71.44 91 ARG A N 1
ATOM 736 C CA . ARG A 1 91 ? 6.518 9.267 4.713 1.00 71.44 91 ARG A CA 1
ATOM 737 C C . ARG A 1 91 ? 6.763 10.443 5.657 1.00 71.44 91 ARG A C 1
ATOM 739 O O . ARG A 1 91 ? 6.576 11.594 5.277 1.00 71.44 91 ARG A O 1
ATOM 746 N N . LEU A 1 92 ? 7.255 10.170 6.865 1.00 65.81 92 LEU A N 1
ATOM 747 C CA . LEU A 1 92 ? 7.565 11.219 7.847 1.00 65.81 92 LEU A CA 1
ATOM 748 C C . LEU A 1 92 ? 8.536 12.285 7.290 1.00 65.81 92 LEU A C 1
ATOM 750 O O . LEU A 1 92 ? 8.428 13.457 7.633 1.00 65.81 92 LEU A O 1
ATOM 754 N N . ALA A 1 93 ? 9.434 11.894 6.377 1.00 64.06 93 ALA A N 1
ATOM 755 C CA . ALA A 1 93 ? 10.339 12.805 5.672 1.00 64.06 93 ALA A CA 1
ATOM 756 C C . ALA A 1 93 ? 9.606 13.860 4.817 1.00 64.06 93 ALA A C 1
ATOM 758 O O . ALA A 1 93 ? 10.074 14.992 4.718 1.00 64.06 93 ALA A O 1
ATOM 759 N N . ASP A 1 94 ? 8.443 13.518 4.256 1.00 61.53 94 ASP A N 1
ATOM 760 C CA . ASP A 1 94 ? 7.652 14.410 3.400 1.00 61.53 94 ASP A CA 1
ATOM 761 C C . ASP A 1 94 ? 6.810 15.402 4.223 1.00 61.53 94 ASP A C 1
ATOM 763 O O . ASP A 1 94 ? 6.410 16.448 3.720 1.00 61.53 94 ASP A O 1
ATOM 767 N N . TYR A 1 95 ? 6.597 15.118 5.513 1.00 53.12 95 TYR A N 1
ATOM 768 C CA . TYR A 1 95 ? 5.891 15.994 6.457 1.00 53.12 95 TYR A CA 1
ATOM 769 C C . TYR A 1 95 ? 6.762 17.134 7.018 1.00 53.12 95 TYR A C 1
ATOM 771 O O . TYR A 1 95 ? 6.263 17.987 7.749 1.00 53.12 95 TYR A O 1
ATOM 779 N N . SER A 1 96 ? 8.059 17.173 6.685 1.00 51.00 96 SER A N 1
ATOM 780 C CA . SER A 1 96 ? 9.013 18.178 7.179 1.00 51.00 96 SER A CA 1
ATOM 781 C C . SER A 1 96 ? 9.181 19.396 6.255 1.00 51.00 96 SER A C 1
ATOM 783 O O . SER A 1 96 ? 10.148 20.149 6.416 1.00 51.00 96 SER A O 1
ATOM 785 N N . LYS A 1 97 ? 8.289 19.612 5.281 1.00 41.59 97 LYS A N 1
ATOM 786 C CA . LYS A 1 97 ? 8.338 20.806 4.427 1.00 41.59 97 LYS A CA 1
ATOM 787 C C . LYS A 1 97 ? 7.164 21.747 4.752 1.00 41.59 97 LYS A C 1
ATOM 789 O O . LYS A 1 97 ? 6.026 21.339 4.523 1.00 41.59 97 LYS A O 1
ATOM 794 N N . PRO A 1 98 ? 7.429 22.939 5.326 1.00 49.94 98 PRO A N 1
ATOM 795 C CA . PRO A 1 98 ? 6.404 23.945 5.608 1.00 49.94 98 PRO A CA 1
ATOM 796 C C . PRO A 1 98 ? 5.838 24.576 4.331 1.00 49.94 98 PRO A C 1
ATOM 798 O O . PRO A 1 98 ? 6.561 24.601 3.304 1.00 49.94 98 PRO A O 1
#

Secondary structure (DSSP, 8-state):
-----HHHHHHHHHHHHHHHHHHHHHHHHHHHT-EEEE--------SSS-HHHHHTTSSSPSSEEEEHHHHHHHHHHHHHTT--S------GGGGG--

Radius of gyration: 23.15 Å; chains: 1; bounding box: 45×32×71 Å

Sequence (98 aa):
MKRWDLTGLVFFAVSLFSLWFVALSWAESAEQASLLRIEHSDIQGAKRTRSDAILDLLPRPLPADYTQAEIQEFERRVRNLSLFDRVTVARLADYSKP

pLDDT: mean 73.02, std 10.25, range [41.59, 85.88]

Foldseek 3Di:
DDPDPVVVVVVVVVVVVVVVVVVVVVVVVVVQQDKDFDADDDDPDQPPDDPVVLQVLQPDHPRDIDGNVSVVVSQVVVVVVVSDPDDDDDDPVVVPDD